Protein AF-A0A440JXE9-F1 (afdb_monomer_lite)

Structure (mmCIF, N/CA/C/O backbone):
data_AF-A0A440JXE9-F1
#
_entry.id   AF-A0A440JXE9-F1
#
loop_
_atom_site.group_PDB
_atom_site.id
_atom_site.type_symbol
_atom_site.label_atom_id
_atom_site.label_alt_id
_atom_site.label_comp_id
_atom_site.label_asym_id
_atom_site.label_entity_id
_atom_site.label_seq_id
_atom_site.pdbx_PDB_ins_code
_atom_site.Cartn_x
_atom_site.Cartn_y
_atom_site.Cartn_z
_atom_site.occupancy
_atom_site.B_iso_or_equiv
_atom_site.auth_seq_id
_atom_site.auth_comp_id
_atom_site.auth_asym_id
_atom_site.auth_atom_id
_atom_site.pdbx_PDB_model_num
ATOM 1 N N . VAL A 1 1 ? -0.325 -9.167 -11.282 1.00 72.69 1 VAL A N 1
ATOM 2 C CA . VAL A 1 1 ? 1.020 -9.400 -10.687 1.00 72.69 1 VAL A CA 1
ATOM 3 C C . VAL A 1 1 ? 1.954 -10.199 -11.588 1.00 72.69 1 VAL A C 1
ATOM 5 O O . VAL A 1 1 ? 3.001 -9.675 -11.932 1.00 72.69 1 VAL A O 1
ATOM 8 N N . ARG A 1 2 ? 1.620 -11.434 -12.003 1.00 79.62 2 ARG A N 1
ATOM 9 C CA . ARG A 1 2 ? 2.550 -12.304 -12.765 1.00 79.62 2 ARG A CA 1
ATOM 10 C C . ARG A 1 2 ? 3.029 -11.733 -14.114 1.00 79.62 2 ARG A C 1
ATOM 12 O O . ARG A 1 2 ? 4.049 -12.176 -14.622 1.00 79.62 2 ARG A O 1
ATOM 19 N N . THR A 1 3 ? 2.332 -10.740 -14.657 1.00 82.69 3 THR A N 1
ATOM 20 C CA . THR A 1 3 ? 2.658 -10.039 -15.908 1.00 82.69 3 THR A CA 1
ATOM 21 C C . THR A 1 3 ? 3.471 -8.750 -15.718 1.00 82.69 3 THR A C 1
ATOM 23 O O . THR A 1 3 ? 3.692 -8.040 -16.692 1.00 82.69 3 THR A O 1
ATOM 26 N N . ALA A 1 4 ? 3.899 -8.414 -14.494 1.00 82.62 4 ALA A N 1
ATOM 27 C CA . ALA A 1 4 ? 4.660 -7.190 -14.238 1.00 82.62 4 ALA A CA 1
ATOM 28 C C . ALA A 1 4 ? 6.018 -7.190 -14.967 1.00 82.62 4 ALA A C 1
ATOM 30 O O . ALA A 1 4 ? 6.698 -8.220 -15.030 1.00 82.62 4 ALA A O 1
ATOM 31 N N . VAL A 1 5 ? 6.403 -6.019 -15.486 1.00 84.44 5 VAL A N 1
ATOM 32 C CA . VAL A 1 5 ? 7.581 -5.830 -16.353 1.00 84.44 5 VAL A CA 1
ATOM 33 C C . VAL A 1 5 ? 8.892 -6.039 -15.592 1.00 84.44 5 VAL A C 1
ATOM 35 O O . VAL A 1 5 ? 9.823 -6.638 -16.124 1.00 84.44 5 VAL A O 1
ATOM 38 N N . TYR A 1 6 ? 8.964 -5.594 -14.334 1.00 84.44 6 TYR A N 1
ATOM 39 C CA . TYR A 1 6 ? 10.181 -5.656 -13.524 1.00 84.44 6 TYR A CA 1
ATOM 40 C C . TYR A 1 6 ? 10.269 -6.969 -12.724 1.00 84.44 6 TYR A C 1
ATOM 42 O O . TYR A 1 6 ? 9.559 -7.121 -11.721 1.00 84.44 6 TYR A O 1
ATOM 50 N N . PRO A 1 7 ? 11.157 -7.915 -13.098 1.00 81.25 7 PRO A N 1
ATOM 51 C CA . PRO A 1 7 ? 11.154 -9.267 -12.538 1.00 81.25 7 PRO A CA 1
ATOM 52 C C . PRO A 1 7 ? 11.482 -9.297 -11.041 1.00 81.25 7 PRO A C 1
ATOM 54 O O . PRO A 1 7 ? 10.822 -10.007 -10.296 1.00 81.25 7 PRO A O 1
ATOM 57 N N . GLY A 1 8 ? 12.416 -8.469 -10.556 1.00 84.38 8 GLY A N 1
ATOM 58 C CA . GLY A 1 8 ? 12.787 -8.465 -9.134 1.00 84.38 8 GLY A CA 1
ATOM 59 C C . GLY A 1 8 ? 11.650 -8.036 -8.196 1.00 84.38 8 GLY A C 1
ATOM 60 O O . GLY A 1 8 ? 11.463 -8.609 -7.124 1.00 84.38 8 GLY A O 1
ATOM 61 N N . THR A 1 9 ? 10.853 -7.040 -8.587 1.00 86.00 9 THR A N 1
ATOM 62 C CA . THR A 1 9 ? 9.683 -6.614 -7.798 1.00 86.00 9 THR A CA 1
ATOM 63 C C . THR A 1 9 ? 8.519 -7.586 -7.968 1.00 86.00 9 THR A C 1
ATOM 65 O O . THR A 1 9 ? 7.849 -7.910 -6.988 1.00 86.00 9 THR A O 1
ATOM 68 N N . ARG A 1 10 ? 8.327 -8.119 -9.181 1.00 91.00 10 ARG A N 1
ATOM 69 C CA . ARG A 1 10 ? 7.340 -9.168 -9.455 1.00 91.00 10 ARG A CA 1
ATOM 70 C C . ARG A 1 10 ? 7.567 -10.395 -8.576 1.00 91.00 10 ARG A C 1
ATOM 72 O O . ARG A 1 10 ? 6.627 -10.847 -7.933 1.00 91.00 10 ARG A O 1
ATOM 79 N N . ASP A 1 11 ? 8.787 -10.919 -8.544 1.00 92.75 11 ASP A N 1
ATOM 80 C CA . ASP A 1 11 ? 9.096 -12.179 -7.866 1.00 92.75 11 ASP A CA 1
ATOM 81 C C . ASP A 1 11 ? 8.971 -12.030 -6.342 1.00 92.75 11 ASP A C 1
ATOM 83 O O . ASP A 1 11 ? 8.426 -12.916 -5.683 1.00 92.75 11 ASP A O 1
ATOM 87 N N . ARG A 1 12 ? 9.345 -10.864 -5.789 1.00 93.75 12 ARG A N 1
ATOM 88 C CA . ARG A 1 12 ? 9.053 -10.524 -4.386 1.00 93.75 12 ARG A CA 1
ATOM 89 C C . ARG A 1 12 ? 7.553 -10.544 -4.108 1.00 93.75 12 ARG A C 1
ATOM 91 O O . ARG A 1 12 ? 7.121 -11.227 -3.185 1.00 93.75 12 ARG A O 1
ATOM 98 N N . LEU A 1 13 ? 6.752 -9.844 -4.916 1.00 93.81 13 LEU A N 1
ATOM 99 C CA . LEU A 1 13 ? 5.298 -9.793 -4.734 1.00 93.81 13 LEU A CA 1
ATOM 100 C C . LEU A 1 13 ? 4.645 -11.179 -4.854 1.00 93.81 13 LEU A C 1
ATOM 102 O O . LEU A 1 13 ? 3.774 -11.508 -4.053 1.00 93.81 13 LEU A O 1
ATOM 106 N N . VAL A 1 14 ? 5.102 -12.012 -5.796 1.00 94.44 14 VAL A N 1
ATOM 107 C CA . VAL A 1 14 ? 4.665 -13.414 -5.913 1.00 94.44 14 VAL A CA 1
ATOM 108 C C . VAL A 1 14 ? 4.976 -14.190 -4.632 1.00 94.44 14 VAL A C 1
ATOM 110 O O . VAL A 1 14 ? 4.079 -14.841 -4.104 1.00 94.44 14 VAL A O 1
ATOM 113 N N . GLY A 1 15 ? 6.191 -14.071 -4.087 1.00 96.00 15 GLY A N 1
ATOM 114 C CA . GLY A 1 15 ? 6.569 -14.744 -2.839 1.00 96.00 15 GLY A CA 1
ATOM 115 C C . GLY A 1 15 ? 5.712 -14.325 -1.638 1.00 96.00 15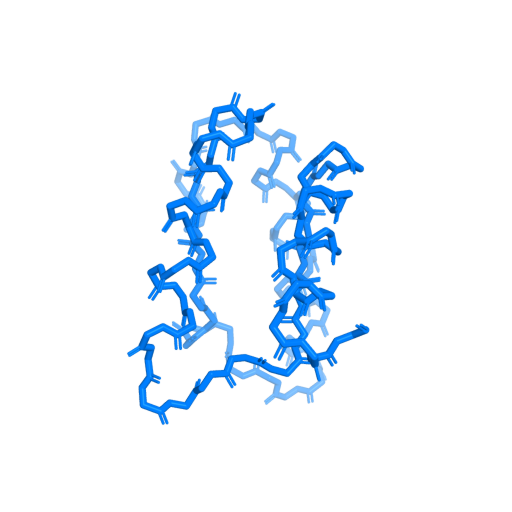 GLY A C 1
ATOM 116 O O . GLY A 1 15 ? 5.261 -15.178 -0.872 1.00 96.00 15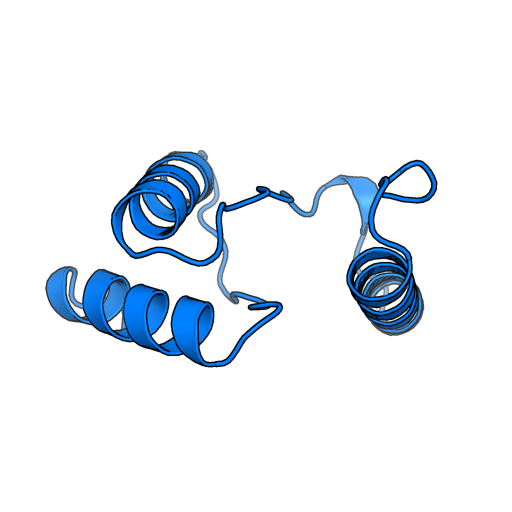 GLY A O 1
ATOM 117 N N . TYR A 1 16 ? 5.412 -13.029 -1.498 1.00 96.38 16 TYR A N 1
ATOM 118 C CA . TYR A 1 16 ? 4.496 -12.551 -0.457 1.00 96.38 16 TYR A CA 1
ATOM 119 C C . TYR A 1 16 ? 3.080 -13.095 -0.644 1.00 96.38 16 TYR A C 1
ATOM 121 O O . TYR A 1 16 ? 2.468 -13.541 0.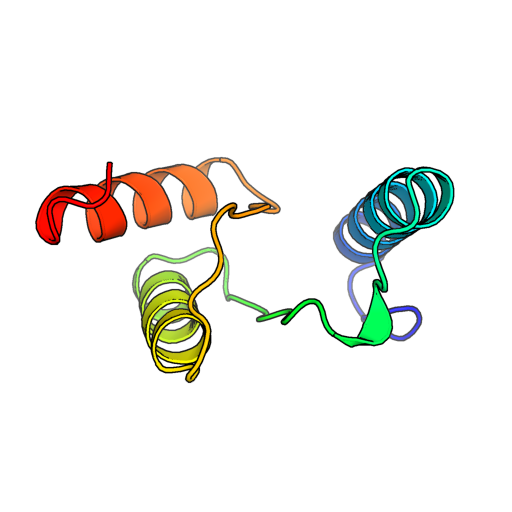323 1.00 96.38 16 TYR A O 1
ATOM 129 N N . PHE A 1 17 ? 2.563 -13.104 -1.874 1.00 96.00 17 PHE A N 1
ATOM 130 C CA . PHE A 1 17 ? 1.228 -13.633 -2.151 1.00 96.00 17 PHE A CA 1
ATOM 131 C C . PHE A 1 17 ? 1.143 -15.130 -1.854 1.00 96.00 17 PHE A C 1
ATOM 133 O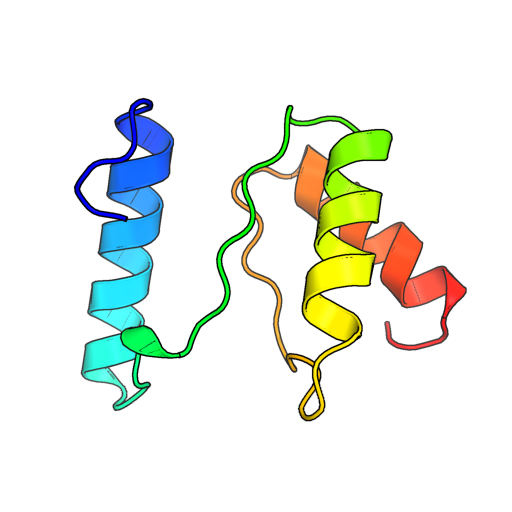 O . PHE A 1 17 ? 0.158 -15.583 -1.274 1.00 96.00 17 PHE A O 1
ATOM 140 N N . GLU A 1 18 ? 2.181 -15.900 -2.174 1.00 96.75 18 GLU A N 1
ATOM 141 C CA . GLU A 1 18 ? 2.253 -17.318 -1.816 1.00 96.75 18 GLU A CA 1
ATOM 142 C C . GLU A 1 18 ? 2.251 -17.526 -0.296 1.00 96.75 18 GLU A C 1
ATOM 144 O O . GLU A 1 18 ? 1.529 -18.391 0.199 1.00 96.75 18 GLU A O 1
ATOM 149 N N . ALA A 1 19 ? 3.004 -16.718 0.458 1.00 96.94 19 ALA A N 1
ATOM 150 C CA . ALA A 1 19 ? 3.023 -16.789 1.919 1.00 96.94 19 ALA A CA 1
ATOM 151 C C . ALA A 1 19 ? 1.668 -16.410 2.543 1.00 96.94 19 ALA A C 1
ATOM 153 O O . ALA A 1 19 ? 1.166 -17.130 3.404 1.00 96.94 19 ALA A O 1
ATOM 154 N N . LEU A 1 20 ? 1.047 -15.322 2.079 1.00 96.12 20 LEU A N 1
ATOM 155 C CA . LEU A 1 20 ? -0.258 -14.853 2.557 1.00 96.12 20 LEU A CA 1
ATOM 156 C C . LEU A 1 20 ? -1.381 -15.845 2.228 1.00 96.12 20 LEU A C 1
ATOM 158 O O . LEU A 1 20 ? -2.203 -16.153 3.089 1.00 96.12 20 LEU A O 1
ATOM 162 N N . SER A 1 21 ? -1.368 -16.420 1.023 1.00 96.19 21 SER A N 1
ATOM 163 C CA . SER A 1 21 ? -2.364 -17.419 0.609 1.00 96.19 21 SER A CA 1
ATOM 164 C C . SER A 1 21 ? -2.311 -18.672 1.488 1.00 96.19 21 SER A C 1
ATOM 166 O O . SER A 1 21 ? -3.351 -19.234 1.822 1.00 96.19 21 SER A O 1
ATOM 168 N N . ARG A 1 22 ? -1.116 -19.097 1.934 1.00 97.38 22 ARG A N 1
ATOM 169 C CA . ARG A 1 22 ? -0.962 -20.222 2.883 1.00 97.38 22 ARG A CA 1
ATOM 170 C C . ARG A 1 22 ? -1.585 -19.946 4.254 1.00 97.38 22 ARG A C 1
ATOM 172 O O . ARG A 1 22 ? -1.879 -20.893 4.975 1.00 97.38 22 ARG A O 1
ATOM 179 N N . LEU A 1 23 ? -1.782 -18.676 4.603 1.00 96.56 23 LEU A N 1
ATOM 180 C CA . LEU A 1 23 ? -2.447 -18.238 5.831 1.00 96.56 23 LEU A CA 1
ATOM 181 C C . LEU A 1 23 ? -3.945 -17.956 5.623 1.00 96.56 23 LEU A C 1
ATOM 183 O O . LEU A 1 23 ? -4.603 -17.476 6.540 1.00 96.56 23 LEU A O 1
ATOM 187 N N . GLY A 1 24 ? -4.490 -18.253 4.438 1.00 95.62 24 GLY A N 1
ATOM 188 C CA . GLY A 1 24 ? -5.907 -18.061 4.121 1.00 95.62 24 GLY A CA 1
ATOM 189 C C . GLY A 1 24 ? -6.285 -16.637 3.711 1.00 95.62 24 GLY A C 1
ATOM 190 O O . GLY A 1 24 ? -7.471 -16.334 3.624 1.00 95.62 24 GLY A O 1
ATOM 191 N N . VAL A 1 25 ? -5.310 -15.762 3.447 1.00 94.31 25 VAL A N 1
ATOM 192 C CA . VAL A 1 25 ? -5.581 -14.420 2.918 1.00 94.31 25 VAL A CA 1
ATOM 193 C C . VAL A 1 25 ? -5.907 -14.525 1.430 1.00 94.31 25 VAL A C 1
ATOM 195 O O . VAL A 1 25 ? -5.099 -15.040 0.654 1.00 94.31 25 VAL A O 1
ATOM 198 N N . ASP A 1 26 ? -7.064 -14.004 1.021 1.00 94.75 26 ASP A N 1
ATOM 199 C CA . ASP A 1 26 ? -7.387 -13.862 -0.397 1.00 94.75 26 ASP A CA 1
ATOM 200 C C . ASP A 1 26 ? -6.504 -12.771 -1.017 1.00 94.75 26 ASP A C 1
ATOM 202 O O . ASP A 1 26 ? -6.651 -11.578 -0.761 1.00 94.75 26 ASP A O 1
ATOM 206 N N . THR A 1 27 ? -5.537 -13.187 -1.830 1.00 94.06 27 THR A N 1
ATOM 207 C CA . THR A 1 27 ? -4.595 -12.261 -2.468 1.00 94.06 27 THR A CA 1
ATOM 208 C C . THR A 1 27 ? -5.184 -11.535 -3.673 1.00 94.06 27 THR A C 1
ATOM 210 O O . THR A 1 27 ? -4.604 -10.540 -4.110 1.00 94.06 27 THR A O 1
ATOM 213 N N . ALA A 1 28 ? -6.334 -11.974 -4.197 1.00 93.00 28 ALA A N 1
ATOM 214 C CA . ALA A 1 28 ? -7.000 -11.309 -5.316 1.00 93.00 28 ALA A CA 1
ATOM 215 C C . ALA A 1 28 ? -7.611 -9.958 -4.914 1.00 93.00 28 ALA A C 1
ATOM 217 O O . ALA A 1 28 ? -7.766 -9.086 -5.769 1.00 93.00 28 ALA A O 1
ATOM 218 N N . VAL A 1 29 ? -7.918 -9.774 -3.625 1.00 91.50 29 VAL A N 1
ATOM 219 C CA . VAL A 1 29 ? -8.486 -8.527 -3.091 1.00 91.50 29 VAL A CA 1
ATOM 220 C C . VAL A 1 29 ? -7.432 -7.549 -2.571 1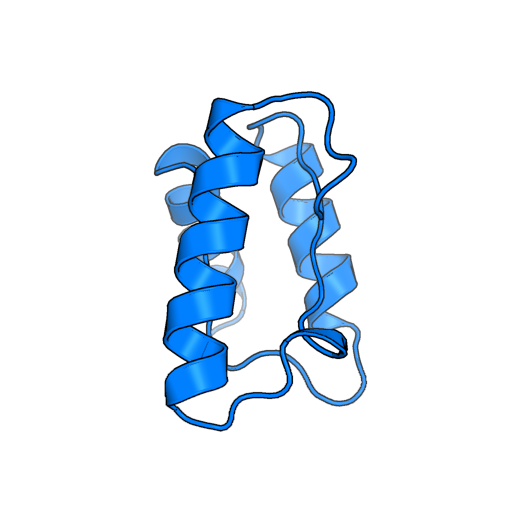.00 91.50 29 VAL A C 1
ATOM 222 O O . VAL A 1 29 ? -7.774 -6.423 -2.222 1.00 91.50 29 VAL A O 1
ATOM 225 N N . ILE A 1 30 ? -6.152 -7.939 -2.518 1.00 93.88 30 ILE A N 1
ATOM 226 C CA . ILE A 1 30 ? -5.084 -7.055 -2.034 1.00 93.88 30 ILE A CA 1
ATOM 227 C C . ILE A 1 30 ? -4.800 -5.988 -3.101 1.00 93.88 30 ILE A C 1
ATOM 229 O O . ILE A 1 30 ? -4.327 -6.332 -4.191 1.00 93.88 30 ILE A O 1
ATOM 233 N N . PRO A 1 31 ? -5.028 -4.692 -2.814 1.00 94.12 31 PRO A N 1
ATOM 234 C CA . PRO A 1 31 ? -4.734 -3.638 -3.769 1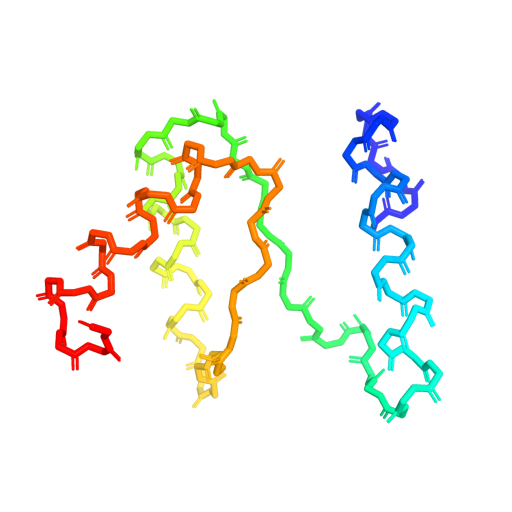.00 94.12 31 PRO A CA 1
ATOM 235 C C . PRO A 1 31 ? -3.219 -3.513 -3.974 1.00 94.12 31 PRO A C 1
ATOM 237 O O . PRO A 1 31 ? -2.437 -3.492 -3.023 1.00 94.12 31 PRO A O 1
ATOM 240 N N . VAL A 1 32 ? -2.803 -3.405 -5.236 1.00 94.19 32 VAL A N 1
ATOM 241 C CA . VAL A 1 32 ? -1.402 -3.205 -5.628 1.00 94.19 32 VAL A CA 1
ATOM 242 C C . VAL A 1 32 ? -1.313 -1.927 -6.447 1.00 94.19 32 VAL A C 1
ATOM 244 O O . VAL A 1 32 ? -2.002 -1.794 -7.456 1.00 94.19 32 VAL A O 1
ATOM 247 N N . TYR A 1 33 ? -0.444 -1.009 -6.028 1.00 95.06 33 TYR A N 1
ATOM 248 C CA . TYR A 1 33 ? -0.199 0.253 -6.718 1.00 95.06 33 TYR A CA 1
ATOM 249 C C . TYR A 1 33 ? 1.289 0.376 -7.055 1.00 95.06 33 TYR A C 1
ATOM 251 O O . TYR A 1 33 ? 2.142 0.240 -6.176 1.00 95.06 33 TYR A O 1
ATOM 259 N N . GLU A 1 34 ? 1.603 0.610 -8.328 1.00 94.25 34 GLU A N 1
ATOM 260 C CA . GLU A 1 34 ? 2.974 0.812 -8.803 1.00 94.25 34 GLU A CA 1
ATOM 261 C C . GLU A 1 34 ? 3.380 2.282 -8.662 1.00 94.25 34 GLU A C 1
ATOM 263 O O . GLU A 1 34 ? 2.589 3.189 -8.917 1.00 94.25 34 GLU A O 1
ATOM 268 N N . THR A 1 35 ? 4.612 2.525 -8.221 1.00 94.94 35 THR A N 1
ATOM 269 C CA . THR A 1 35 ? 5.142 3.871 -7.990 1.00 94.94 35 THR A CA 1
ATOM 270 C C . THR A 1 35 ? 6.502 4.015 -8.659 1.00 94.94 35 THR A C 1
ATOM 272 O O . THR A 1 35 ? 7.248 3.045 -8.785 1.00 94.94 35 THR A O 1
ATOM 275 N N . GLU A 1 36 ? 6.874 5.246 -9.003 1.00 95.00 36 GLU A N 1
ATOM 276 C CA . GLU A 1 36 ? 8.169 5.589 -9.612 1.00 95.00 36 GLU A CA 1
ATOM 277 C C . GLU A 1 36 ? 9.305 5.650 -8.570 1.00 95.00 36 GLU A C 1
ATOM 279 O O . GLU A 1 36 ? 10.327 6.309 -8.756 1.00 95.00 36 GLU A O 1
ATOM 284 N N . ASN A 1 37 ? 9.123 4.990 -7.418 1.00 94.06 37 ASN A N 1
ATOM 285 C CA . ASN A 1 37 ? 10.034 5.041 -6.273 1.00 94.06 37 ASN A CA 1
ATOM 286 C C . ASN A 1 37 ? 10.345 6.483 -5.809 1.00 94.06 37 ASN A C 1
ATOM 288 O O . ASN A 1 37 ? 11.446 6.805 -5.349 1.00 94.06 37 ASN A O 1
ATOM 292 N N . ASP A 1 38 ? 9.364 7.377 -5.914 1.00 96.69 38 ASP A N 1
ATOM 293 C CA . ASP A 1 38 ? 9.455 8.762 -5.466 1.00 96.69 38 ASP A CA 1
ATOM 294 C C . ASP A 1 38 ? 8.330 9.125 -4.488 1.00 96.69 38 ASP A C 1
ATOM 296 O O . ASP A 1 38 ? 7.392 8.363 -4.242 1.00 96.69 38 ASP A O 1
ATOM 300 N N . LYS A 1 39 ? 8.440 10.312 -3.887 1.00 98.06 39 LYS A N 1
ATOM 301 C CA . LYS A 1 39 ? 7.481 10.780 -2.883 1.00 98.06 39 LYS A CA 1
ATOM 302 C C . LYS A 1 39 ? 6.108 11.092 -3.483 1.00 98.06 39 LYS A C 1
ATOM 304 O O . LYS A 1 39 ? 5.105 10.888 -2.805 1.00 98.06 39 LYS A O 1
ATOM 309 N N . ALA A 1 40 ? 6.056 11.600 -4.712 1.00 98.25 40 ALA A N 1
ATOM 310 C CA . ALA A 1 40 ? 4.815 12.045 -5.336 1.00 98.25 40 ALA A CA 1
ATOM 311 C C . ALA A 1 40 ? 3.928 10.850 -5.715 1.00 98.25 40 ALA A C 1
ATOM 313 O O . ALA A 1 40 ? 2.790 10.759 -5.254 1.00 98.25 40 ALA A O 1
ATOM 314 N N . SER A 1 41 ? 4.481 9.897 -6.466 1.00 98.06 41 SER A N 1
ATOM 315 C CA . SER A 1 41 ? 3.811 8.658 -6.870 1.00 98.06 41 SER A CA 1
ATOM 316 C C . SER A 1 41 ? 3.448 7.782 -5.669 1.00 98.06 41 SER A C 1
ATOM 318 O O . SER A 1 41 ? 2.344 7.242 -5.623 1.00 98.06 41 SER A O 1
ATOM 320 N N . THR A 1 42 ? 4.313 7.705 -4.648 1.00 98.25 42 THR A N 1
ATOM 321 C CA . THR A 1 42 ? 3.998 6.965 -3.413 1.00 98.25 42 THR A CA 1
ATOM 322 C C . THR A 1 42 ? 2.810 7.570 -2.677 1.00 98.25 42 THR A C 1
ATOM 324 O O . THR A 1 42 ? 1.903 6.842 -2.283 1.00 98.25 42 THR A O 1
ATOM 327 N N . ARG A 1 43 ? 2.763 8.901 -2.525 1.00 98.25 43 ARG A N 1
ATOM 328 C CA . ARG A 1 43 ? 1.609 9.564 -1.902 1.00 98.25 43 ARG A CA 1
ATOM 329 C C . ARG A 1 43 ? 0.332 9.342 -2.704 1.00 98.25 43 ARG A C 1
ATOM 331 O O . ARG A 1 43 ? -0.676 9.005 -2.101 1.00 98.25 43 ARG A O 1
ATOM 338 N N . ALA A 1 44 ? 0.379 9.457 -4.032 1.00 98.25 44 ALA A N 1
ATOM 339 C CA . ALA A 1 44 ? -0.781 9.184 -4.883 1.00 98.25 44 ALA A CA 1
ATOM 340 C C . ALA A 1 44 ? -1.317 7.749 -4.705 1.00 98.25 44 ALA A C 1
ATOM 342 O O . ALA A 1 44 ? -2.529 7.551 -4.602 1.00 98.25 44 ALA A O 1
ATOM 343 N N . GLY A 1 45 ? -0.422 6.762 -4.594 1.00 97.56 45 GLY A N 1
ATOM 344 C CA . GLY A 1 45 ? -0.800 5.378 -4.306 1.00 97.56 45 GLY A CA 1
ATOM 345 C C . GLY A 1 45 ? -1.447 5.205 -2.933 1.00 97.56 45 GLY A C 1
ATOM 346 O O . GLY A 1 45 ? -2.465 4.526 -2.821 1.00 97.56 45 GLY A O 1
ATOM 347 N N . LEU A 1 46 ? -0.911 5.861 -1.899 1.00 97.69 46 LEU A N 1
ATOM 348 C CA . LEU A 1 46 ? -1.485 5.829 -0.550 1.00 97.69 46 LEU A CA 1
ATOM 349 C C . LEU A 1 46 ? -2.877 6.460 -0.508 1.00 97.69 46 LEU A C 1
ATOM 351 O O . LEU A 1 46 ? -3.789 5.829 0.014 1.00 97.69 46 LEU A O 1
ATOM 355 N N . GLU A 1 47 ? -3.068 7.640 -1.108 1.00 97.62 47 GLU A N 1
ATOM 356 C CA . GLU A 1 47 ? -4.402 8.255 -1.216 1.00 97.62 47 GLU A CA 1
ATOM 357 C C . GLU A 1 47 ? -5.384 7.315 -1.928 1.00 97.62 47 GLU A C 1
ATOM 359 O O . GLU A 1 47 ? -6.502 7.120 -1.463 1.00 97.62 47 GLU A O 1
ATOM 364 N N . THR A 1 48 ? -4.953 6.682 -3.024 1.00 96.75 48 THR A N 1
ATOM 365 C CA . THR A 1 48 ? -5.799 5.761 -3.800 1.00 96.75 48 THR A CA 1
ATOM 366 C C . THR A 1 48 ? -6.209 4.539 -2.978 1.00 96.75 48 THR A C 1
ATOM 368 O O . THR A 1 48 ? -7.382 4.174 -2.955 1.00 96.75 48 THR A O 1
ATOM 371 N N . ILE A 1 49 ? -5.256 3.901 -2.294 1.00 95.75 49 ILE A N 1
ATOM 372 C CA . ILE A 1 49 ? -5.505 2.679 -1.521 1.00 95.75 49 ILE A CA 1
ATOM 373 C C . ILE A 1 49 ? -6.355 2.977 -0.272 1.00 95.75 49 ILE A C 1
ATOM 375 O O . ILE A 1 49 ? -7.287 2.230 0.033 1.00 95.75 49 ILE A O 1
ATOM 379 N N . PHE A 1 50 ? -6.065 4.069 0.443 1.00 96.31 50 PHE A N 1
ATOM 380 C CA . PHE A 1 50 ? -6.776 4.437 1.675 1.00 96.31 50 PHE A CA 1
ATOM 381 C C . PHE A 1 50 ? -8.139 5.099 1.432 1.00 96.31 50 PHE A C 1
ATOM 383 O O . PHE A 1 50 ? -8.922 5.203 2.371 1.00 96.31 50 PHE A O 1
ATOM 390 N N . ALA A 1 51 ? -8.456 5.504 0.199 1.00 95.25 51 ALA A N 1
ATOM 391 C CA . ALA A 1 51 ? -9.794 5.969 -0.175 1.00 95.25 51 ALA A CA 1
ATOM 392 C C . ALA A 1 51 ? -10.827 4.831 -0.328 1.00 95.25 51 ALA A C 1
ATOM 394 O O . ALA A 1 51 ? -12.001 5.100 -0.587 1.00 95.25 51 ALA A O 1
ATOM 395 N N . SER A 1 52 ? -10.411 3.566 -0.205 1.00 90.19 52 SER A N 1
ATOM 396 C CA . SER A 1 52 ? -11.322 2.417 -0.236 1.00 90.19 52 SER A CA 1
ATOM 397 C C . SER A 1 52 ? -12.271 2.396 0.972 1.00 90.19 52 SER A C 1
ATOM 399 O O . SER A 1 52 ? -11.976 2.950 2.029 1.00 90.19 52 SER A O 1
ATOM 401 N N . ALA A 1 53 ? -13.431 1.741 0.819 1.00 90.31 53 ALA A N 1
ATOM 402 C CA . ALA A 1 53 ? -14.420 1.611 1.896 1.00 90.31 53 ALA A CA 1
ATOM 403 C C . ALA A 1 53 ? -13.870 0.860 3.123 1.00 90.31 53 ALA A C 1
ATOM 405 O O . ALA A 1 53 ? -14.309 1.104 4.244 1.00 90.31 53 ALA A O 1
ATOM 406 N N . GLU A 1 54 ? -12.892 -0.018 2.898 1.00 90.44 54 GLU A N 1
ATOM 407 C CA . GLU A 1 54 ? -12.157 -0.753 3.923 1.00 90.44 54 GLU A CA 1
ATOM 408 C C . GLU A 1 54 ? -10.656 -0.444 3.778 1.00 90.44 54 GLU A C 1
ATOM 410 O O . GLU A 1 54 ? -9.947 -1.156 3.061 1.00 90.44 54 GLU A O 1
ATOM 415 N N . PRO A 1 55 ? -10.153 0.629 4.422 1.00 91.75 55 PRO A N 1
ATOM 416 C CA . PRO A 1 55 ? -8.739 0.984 4.359 1.00 91.75 55 PRO A CA 1
ATOM 417 C C . PRO A 1 55 ? -7.845 -0.157 4.871 1.00 91.75 55 PRO A C 1
ATOM 419 O O . PRO A 1 55 ? -8.212 -0.844 5.830 1.00 91.75 55 PRO A O 1
ATOM 422 N N . PRO A 1 56 ? -6.652 -0.367 4.284 1.00 93.94 56 PRO A N 1
ATOM 423 C CA . PRO A 1 56 ? -5.794 -1.476 4.679 1.00 93.94 56 PRO A CA 1
ATOM 424 C C . PRO A 1 56 ? -5.232 -1.281 6.092 1.00 93.94 56 PRO A C 1
ATOM 426 O O . PRO A 1 56 ? -4.903 -0.173 6.512 1.00 93.94 56 PRO A O 1
ATOM 429 N N . THR A 1 57 ? -5.025 -2.390 6.799 1.00 93.38 57 THR A N 1
ATOM 430 C CA . THR A 1 57 ? -4.403 -2.408 8.135 1.00 93.38 57 THR A CA 1
ATOM 431 C C . THR A 1 57 ? -2.885 -2.596 8.096 1.00 93.38 57 THR A C 1
ATOM 433 O O . THR A 1 57 ? -2.214 -2.418 9.110 1.00 93.38 57 THR A O 1
ATOM 436 N N . ALA A 1 58 ? -2.327 -2.950 6.936 1.00 94.06 58 ALA A N 1
ATOM 437 C CA . ALA A 1 58 ? -0.898 -3.145 6.728 1.00 94.06 58 ALA A CA 1
ATOM 438 C C . ALA A 1 58 ? -0.479 -2.685 5.326 1.00 94.06 58 ALA A C 1
ATOM 440 O O . ALA A 1 58 ? -1.245 -2.791 4.368 1.00 94.06 58 ALA A O 1
ATOM 441 N N . ILE A 1 59 ? 0.764 -2.214 5.202 1.00 95.88 59 ILE A N 1
ATOM 442 C CA . ILE A 1 59 ? 1.372 -1.830 3.924 1.00 95.88 59 ILE A CA 1
ATOM 443 C C . ILE A 1 59 ? 2.611 -2.685 3.693 1.00 95.88 59 ILE A C 1
ATOM 445 O O . ILE A 1 59 ? 3.527 -2.706 4.513 1.00 95.88 59 ILE A O 1
ATOM 449 N N . LEU A 1 60 ? 2.664 -3.341 2.536 1.00 96.31 60 LEU A N 1
ATOM 450 C CA . LEU A 1 60 ? 3.868 -3.988 2.034 1.00 96.31 60 LEU A CA 1
ATOM 451 C C . LEU A 1 60 ? 4.567 -3.058 1.034 1.00 96.31 60 LEU A C 1
ATOM 453 O O . LEU A 1 60 ? 4.141 -2.935 -0.114 1.00 96.31 60 LEU A O 1
ATOM 457 N N . ALA A 1 61 ? 5.651 -2.410 1.458 1.00 96.88 61 ALA A N 1
ATOM 458 C CA . ALA A 1 61 ? 6.451 -1.544 0.597 1.00 96.88 61 ALA A CA 1
ATOM 459 C C . ALA A 1 61 ? 7.583 -2.326 -0.093 1.00 96.88 61 ALA A C 1
ATOM 461 O O . ALA A 1 61 ? 8.353 -3.033 0.550 1.00 96.88 61 ALA A O 1
ATOM 462 N N . MET A 1 62 ? 7.736 -2.151 -1.410 1.00 94.81 62 MET A N 1
ATOM 463 C CA . MET A 1 62 ? 8.774 -2.835 -2.205 1.00 94.81 62 MET A CA 1
ATOM 464 C C . MET A 1 62 ? 10.154 -2.147 -2.160 1.00 94.81 62 MET A C 1
ATOM 466 O O . MET A 1 62 ? 11.085 -2.574 -2.852 1.00 94.81 62 MET A O 1
ATOM 470 N N . SER A 1 63 ? 10.298 -1.085 -1.364 1.00 95.19 63 SER A N 1
ATOM 471 C CA . SER A 1 63 ? 11.544 -0.355 -1.108 1.00 95.19 63 SER A CA 1
ATOM 472 C C . SER A 1 63 ? 11.448 0.397 0.219 1.00 95.19 63 SER A C 1
ATOM 474 O O . SER A 1 63 ? 10.389 0.944 0.532 1.00 95.19 63 SER A O 1
ATOM 476 N N . ASP A 1 64 ? 12.564 0.520 0.939 1.00 97.06 64 ASP A N 1
ATOM 477 C CA . ASP A 1 64 ? 12.656 1.341 2.154 1.00 97.06 64 ASP A CA 1
ATOM 478 C C . ASP A 1 64 ? 12.320 2.810 1.883 1.00 97.06 64 ASP A C 1
ATOM 480 O O . ASP A 1 64 ? 11.710 3.478 2.712 1.00 97.06 64 ASP A O 1
ATOM 484 N N . ARG A 1 65 ? 12.638 3.321 0.687 1.00 97.19 65 ARG A N 1
ATOM 485 C CA . ARG A 1 65 ? 12.273 4.688 0.298 1.00 97.19 65 ARG A CA 1
ATOM 486 C C . ARG A 1 65 ? 10.755 4.879 0.274 1.00 97.19 65 ARG A C 1
ATOM 488 O O . ARG A 1 65 ? 10.262 5.879 0.790 1.00 97.19 65 ARG A O 1
ATOM 495 N N . ILE A 1 66 ? 10.025 3.918 -0.295 1.00 98.12 66 ILE A N 1
ATOM 496 C CA . ILE A 1 66 ? 8.555 3.904 -0.302 1.00 98.12 66 ILE A CA 1
ATOM 497 C C . ILE A 1 66 ? 8.035 3.752 1.132 1.00 98.12 66 ILE A C 1
ATOM 499 O O . ILE A 1 66 ? 7.129 4.482 1.526 1.00 98.12 66 ILE A O 1
ATOM 503 N N . ALA A 1 67 ? 8.637 2.858 1.926 1.00 98.19 67 ALA A N 1
ATOM 504 C CA . ALA A 1 67 ? 8.252 2.632 3.318 1.00 98.19 67 ALA A CA 1
ATOM 505 C C . ALA A 1 67 ? 8.372 3.910 4.163 1.00 98.19 67 ALA A C 1
ATOM 507 O O . ALA A 1 67 ? 7.432 4.271 4.864 1.00 98.19 67 ALA A O 1
ATOM 508 N N . MET A 1 68 ? 9.481 4.644 4.039 1.00 98.38 68 MET A N 1
ATOM 509 C CA . MET A 1 68 ? 9.691 5.902 4.760 1.00 98.38 68 MET A CA 1
ATOM 510 C C . MET A 1 68 ? 8.668 6.971 4.367 1.00 98.38 68 MET A C 1
ATOM 512 O O . MET A 1 68 ? 8.111 7.636 5.238 1.00 98.38 68 MET A O 1
ATOM 516 N N . VAL A 1 69 ? 8.352 7.106 3.073 1.00 98.44 69 VAL A N 1
ATOM 517 C CA . VAL A 1 69 ? 7.294 8.030 2.624 1.00 98.44 69 VAL A CA 1
ATOM 518 C C . VAL A 1 69 ? 5.923 7.611 3.163 1.00 98.44 69 VAL A C 1
ATOM 520 O O . VAL A 1 69 ? 5.132 8.480 3.533 1.00 98.44 69 VAL A O 1
ATOM 523 N N . ALA A 1 70 ? 5.637 6.307 3.225 1.00 98.25 70 ALA A N 1
ATOM 524 C CA . ALA A 1 70 ? 4.391 5.793 3.785 1.00 98.25 70 ALA A CA 1
ATOM 525 C C . ALA A 1 70 ? 4.276 6.076 5.285 1.00 98.25 70 ALA A C 1
ATOM 527 O O . ALA A 1 70 ? 3.246 6.587 5.715 1.00 98.25 70 ALA A O 1
ATOM 528 N N . ILE A 1 71 ? 5.338 5.842 6.060 1.00 98.25 71 ILE A N 1
ATOM 529 C CA . ILE A 1 71 ? 5.384 6.162 7.494 1.00 98.25 71 ILE A CA 1
ATOM 530 C C . ILE A 1 71 ? 5.142 7.659 7.714 1.00 98.25 71 ILE A C 1
ATOM 532 O O . ILE A 1 71 ? 4.269 8.022 8.497 1.00 98.25 71 ILE A O 1
ATOM 536 N N . GLU A 1 72 ? 5.834 8.537 6.977 1.00 98.19 72 GLU A N 1
ATOM 537 C CA . GLU A 1 72 ? 5.601 9.989 7.054 1.00 98.19 72 GLU A CA 1
ATOM 538 C C . GLU A 1 72 ? 4.141 10.364 6.749 1.00 98.19 72 GLU A C 1
ATOM 540 O O . GLU A 1 72 ? 3.561 11.237 7.396 1.00 98.19 72 GLU A O 1
ATOM 545 N N . TRP A 1 73 ? 3.546 9.737 5.732 1.00 98.25 73 TRP A N 1
ATOM 546 C CA . TRP A 1 73 ? 2.178 10.023 5.299 1.00 98.25 73 TRP A CA 1
ATOM 547 C C . TRP A 1 73 ? 1.126 9.540 6.308 1.00 98.25 73 TRP A C 1
ATOM 549 O O . TRP A 1 73 ? 0.151 10.262 6.544 1.00 98.25 73 TRP A O 1
ATOM 559 N N . LEU A 1 74 ? 1.341 8.365 6.912 1.00 97.50 74 LEU A N 1
ATOM 560 C CA . LEU A 1 74 ? 0.490 7.780 7.954 1.00 97.50 74 LEU A CA 1
ATOM 561 C C . LEU A 1 74 ? 0.576 8.578 9.260 1.00 97.50 74 LEU A C 1
ATOM 563 O O . LEU A 1 74 ? -0.459 8.903 9.844 1.00 97.50 74 LEU A O 1
ATOM 567 N N . ALA A 1 75 ? 1.788 8.960 9.672 1.00 97.81 75 ALA A N 1
ATOM 568 C CA . ALA A 1 75 ? 2.017 9.754 10.878 1.00 97.81 75 ALA A CA 1
ATOM 569 C C . ALA A 1 75 ? 1.353 11.133 10.792 1.00 97.81 75 ALA A C 1
ATOM 571 O O . ALA A 1 75 ? 0.692 11.577 11.730 1.00 97.81 75 ALA A O 1
ATOM 572 N N . ALA A 1 76 ? 1.415 11.785 9.624 1.00 97.81 76 ALA A N 1
ATOM 573 C CA . ALA A 1 76 ? 0.726 13.057 9.386 1.00 97.81 76 ALA A CA 1
ATOM 574 C C . ALA A 1 76 ? -0.812 12.972 9.510 1.00 97.81 76 ALA A C 1
ATOM 576 O O . ALA A 1 76 ? -1.473 14.007 9.589 1.00 97.81 76 ALA A O 1
ATOM 577 N N . ARG A 1 77 ? -1.381 11.760 9.512 1.00 95.62 77 ARG A N 1
ATOM 578 C CA . ARG A 1 77 ? -2.820 11.481 9.667 1.00 95.62 77 ARG A CA 1
ATOM 579 C C . ARG A 1 77 ? -3.172 10.850 11.015 1.00 95.62 77 ARG A C 1
ATOM 581 O O . ARG A 1 77 ? -4.338 10.544 11.237 1.00 95.62 77 ARG A O 1
ATOM 588 N N . GLY A 1 78 ? -2.194 10.656 11.902 1.00 95.94 78 GLY A N 1
ATOM 589 C CA . GLY A 1 78 ? -2.400 10.025 13.208 1.00 95.94 78 GLY A CA 1
ATOM 590 C C . GLY A 1 78 ? -2.727 8.530 13.139 1.00 95.94 78 GLY A C 1
ATOM 591 O O . GLY A 1 78 ? -3.392 8.020 14.036 1.00 95.94 78 GLY A O 1
ATOM 592 N N . ILE A 1 79 ? -2.305 7.842 12.072 1.00 93.31 79 ILE A N 1
ATOM 593 C CA . ILE A 1 79 ? -2.518 6.393 11.899 1.00 93.31 79 ILE A CA 1
ATOM 594 C C . ILE A 1 79 ? -1.336 5.584 12.463 1.00 93.31 79 ILE A C 1
ATOM 596 O O . ILE A 1 79 ? -1.535 4.464 12.932 1.00 93.31 79 ILE A O 1
ATOM 600 N N . ALA A 1 80 ? -0.121 6.142 12.417 1.00 83.56 80 ALA A N 1
ATOM 601 C CA . ALA A 1 80 ? 1.128 5.530 12.877 1.00 83.56 80 ALA A CA 1
ATOM 602 C C . ALA A 1 80 ? 1.970 6.517 13.694 1.00 83.56 80 ALA A C 1
ATOM 604 O O . ALA A 1 80 ? 1.808 7.740 13.471 1.00 83.56 80 ALA A O 1
#

Foldseek 3Di:
DCPDPDVVLNVVLVVVLVVCVVVVDDPVPDDDADAPLDLVSLVVSQCVQCPDPDRDPDDDDSDVSSVVSVVVVCVVVVND

pLDDT: mean 93.98, std 5.07, range [72.69, 98.44]

Sequence (80 aa):
VRTAVYPGTRDRLVGYFEALSRLGVDTAVIPVYETENDKASTRAGLETIFASAEPPTAILAMSDRIAMVAIEWLAARGIA

Radius of gyration: 12.97 Å; chains: 1; bounding box: 27×33×30 Å

Secondary structure (DSSP, 8-state):
-TT-S-HHHHHHHHHHHHHHHHTT--GGGS------SSHHHHHHHHHHHHTSSS--S----SSHHHHHHHHHHHHTTT--